Protein AF-A0A7V0S112-F1 (afdb_monomer)

Structure (mmCIF, N/CA/C/O backbone):
data_AF-A0A7V0S112-F1
#
_entry.id   AF-A0A7V0S112-F1
#
loop_
_atom_site.group_PDB
_atom_site.id
_atom_site.type_symbol
_atom_site.label_atom_id
_atom_site.label_alt_id
_atom_site.label_comp_id
_atom_site.label_asym_id
_atom_site.label_entity_id
_atom_site.label_seq_id
_atom_site.pdbx_PDB_ins_code
_atom_site.Cartn_x
_atom_site.Cartn_y
_atom_site.Cartn_z
_atom_site.occupancy
_atom_site.B_iso_or_equiv
_atom_site.auth_seq_id
_atom_site.auth_comp_id
_atom_site.auth_asym_id
_atom_site.auth_atom_id
_atom_site.pdbx_PDB_model_num
ATOM 1 N N . MET A 1 1 ? 2.379 20.093 -12.814 1.00 55.91 1 MET A N 1
ATOM 2 C CA . MET A 1 1 ? 1.525 19.950 -11.613 1.00 55.91 1 MET A CA 1
ATOM 3 C C . MET A 1 1 ? 2.326 20.408 -10.414 1.00 55.91 1 MET A C 1
ATOM 5 O O . MET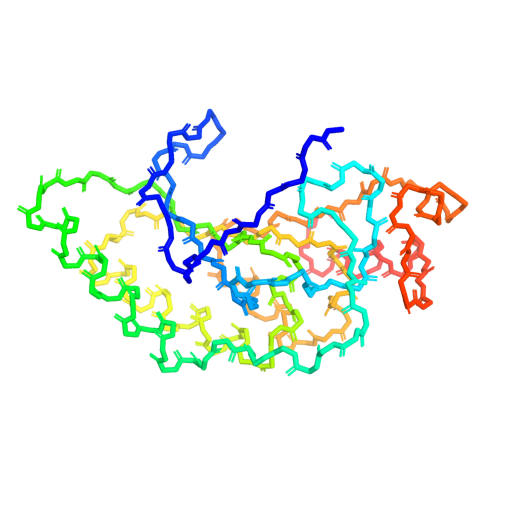 A 1 1 ? 3.523 20.152 -10.395 1.00 55.91 1 MET A O 1
ATOM 9 N N . ALA A 1 2 ? 1.702 21.100 -9.459 1.00 72.81 2 ALA A N 1
ATOM 10 C CA . ALA A 1 2 ? 2.339 21.309 -8.163 1.00 72.81 2 ALA A CA 1
ATOM 11 C C . ALA A 1 2 ? 2.483 19.943 -7.480 1.00 72.81 2 ALA A C 1
ATOM 13 O O . ALA A 1 2 ? 1.524 19.173 -7.455 1.00 72.81 2 ALA A O 1
ATOM 14 N N . THR A 1 3 ? 3.679 19.629 -6.997 1.00 84.69 3 THR A N 1
ATOM 15 C CA . THR A 1 3 ? 3.934 18.396 -6.252 1.00 84.69 3 THR A CA 1
ATOM 16 C C . THR A 1 3 ? 3.447 18.551 -4.817 1.00 84.69 3 THR A C 1
ATOM 18 O O . THR A 1 3 ? 3.649 19.615 -4.229 1.00 84.69 3 THR A O 1
ATOM 21 N N . PHE A 1 4 ? 2.867 17.510 -4.227 1.00 89.94 4 PHE A N 1
ATOM 22 C CA . PHE A 1 4 ? 2.541 17.495 -2.800 1.00 89.94 4 PHE A CA 1
ATOM 23 C C . PHE A 1 4 ? 2.935 16.165 -2.161 1.00 89.94 4 PHE A C 1
ATOM 25 O O . PHE A 1 4 ? 2.971 15.132 -2.820 1.00 89.94 4 PHE A O 1
ATOM 32 N N . LEU A 1 5 ? 3.240 16.205 -0.866 1.00 92.50 5 LEU A N 1
ATOM 33 C CA . LEU A 1 5 ? 3.538 15.025 -0.065 1.00 92.50 5 LEU A CA 1
ATOM 34 C C . LEU A 1 5 ? 2.514 14.896 1.059 1.00 92.50 5 LEU A C 1
ATOM 36 O O . LEU A 1 5 ? 1.998 15.887 1.581 1.00 92.50 5 LEU A O 1
ATOM 40 N N . PHE A 1 6 ? 2.242 13.657 1.444 1.00 93.19 6 PHE A N 1
ATOM 41 C CA . PHE A 1 6 ? 1.469 13.321 2.626 1.00 93.19 6 PHE A CA 1
ATOM 42 C C . PHE A 1 6 ? 2.353 13.503 3.861 1.00 93.19 6 PHE A C 1
ATOM 44 O O . PHE A 1 6 ? 3.312 12.759 4.074 1.00 93.19 6 PHE A O 1
ATOM 51 N N . ASN A 1 7 ? 2.021 14.503 4.677 1.00 93.75 7 ASN A N 1
ATOM 52 C CA . ASN A 1 7 ? 2.809 14.888 5.851 1.00 93.75 7 ASN A CA 1
ATOM 53 C C . ASN A 1 7 ? 2.515 14.028 7.096 1.00 93.75 7 ASN A C 1
ATOM 55 O O . ASN A 1 7 ? 3.113 14.239 8.151 1.00 93.75 7 ASN A O 1
ATOM 59 N N . GLU A 1 8 ? 1.610 13.056 6.978 1.00 95.88 8 GLU A N 1
ATOM 60 C CA . GLU A 1 8 ? 1.148 12.182 8.056 1.00 95.88 8 GLU A CA 1
ATOM 61 C C . GLU A 1 8 ? 1.274 10.710 7.641 1.00 95.88 8 GLU A C 1
ATOM 63 O O . GLU A 1 8 ? 1.232 10.380 6.454 1.00 95.88 8 GLU A O 1
ATOM 68 N N . ILE A 1 9 ? 1.426 9.821 8.627 1.00 97.50 9 ILE A N 1
ATOM 69 C CA . ILE A 1 9 ? 1.435 8.362 8.416 1.00 97.50 9 ILE A CA 1
ATOM 70 C C . ILE A 1 9 ? 0.019 7.870 8.120 1.00 97.50 9 ILE A C 1
ATOM 72 O O . ILE A 1 9 ? -0.184 7.065 7.219 1.00 97.50 9 ILE A O 1
ATOM 76 N N . ILE A 1 10 ? -0.959 8.374 8.871 1.00 98.06 10 ILE A N 1
ATOM 77 C CA . ILE A 1 10 ? -2.378 8.092 8.683 1.00 98.06 10 ILE A CA 1
ATOM 78 C C . ILE A 1 10 ? -3.047 9.421 8.363 1.00 98.06 10 ILE A C 1
ATOM 80 O O . ILE A 1 10 ? -2.966 10.341 9.171 1.00 98.06 10 ILE A O 1
ATOM 84 N N . PHE A 1 11 ? -3.667 9.535 7.192 1.00 96.12 11 PHE A N 1
ATOM 85 C CA . PHE A 1 11 ? -4.242 10.791 6.704 1.00 96.12 11 PHE A CA 1
ATOM 86 C C . PHE A 1 11 ? -5.681 10.606 6.218 1.00 96.12 11 PHE A C 1
ATOM 88 O O . PHE A 1 11 ? -6.122 9.507 5.877 1.00 96.12 11 PHE A O 1
ATOM 95 N N . GLY A 1 12 ? -6.424 11.709 6.155 1.00 93.44 12 GLY A N 1
ATOM 96 C CA . GLY A 1 12 ? -7.846 11.695 5.815 1.00 93.44 12 GLY A CA 1
ATOM 97 C C . GLY A 1 12 ? -8.745 11.462 7.040 1.00 93.44 12 GLY A C 1
ATOM 98 O O . GLY A 1 12 ? -8.345 11.787 8.160 1.00 93.44 12 GLY A O 1
ATOM 99 N N . PRO A 1 13 ? -9.966 10.926 6.868 1.00 93.19 13 PRO A N 1
ATOM 100 C CA . PRO A 1 13 ? -10.447 10.239 5.674 1.00 93.19 13 PRO A CA 1
ATOM 101 C C . PRO A 1 13 ? -10.750 11.177 4.496 1.00 93.19 13 PRO A C 1
ATOM 103 O O . PRO A 1 13 ? -11.133 12.332 4.663 1.00 93.19 13 PRO A O 1
ATOM 106 N N . VAL A 1 14 ? -10.583 10.660 3.281 1.00 93.69 14 VAL A N 1
ATOM 107 C CA . VAL A 1 14 ? -10.851 11.348 2.014 1.00 93.69 14 VAL A CA 1
ATOM 108 C C . VAL A 1 14 ? -12.074 10.716 1.354 1.00 93.69 14 VAL A C 1
ATOM 110 O O . VAL A 1 14 ? -12.173 9.493 1.258 1.00 93.69 14 VAL A O 1
ATOM 113 N N . LYS A 1 15 ? -12.999 11.536 0.844 1.00 95.38 15 LYS A N 1
ATOM 114 C CA . LYS A 1 15 ? -14.143 11.054 0.053 1.00 95.38 15 LYS A CA 1
ATOM 115 C C . LYS A 1 15 ? -13.687 10.692 -1.363 1.00 95.38 15 LYS A C 1
ATOM 117 O O . LYS A 1 15 ? -13.595 11.545 -2.244 1.00 95.38 15 LYS A O 1
ATOM 122 N N . SER A 1 16 ? -13.383 9.418 -1.578 1.00 93.56 16 SER A N 1
ATOM 123 C CA . SER A 1 16 ? -12.998 8.856 -2.870 1.00 93.56 16 SER A CA 1
ATOM 124 C C . SER A 1 16 ? -14.227 8.488 -3.693 1.00 93.56 16 SER A C 1
ATOM 126 O O . SER A 1 16 ? -15.072 7.710 -3.261 1.00 93.56 16 SER A O 1
ATOM 128 N N . ARG A 1 17 ? -14.276 8.949 -4.948 1.00 94.19 17 ARG A N 1
ATOM 129 C CA . ARG A 1 17 ? -15.300 8.509 -5.915 1.00 94.19 17 ARG A CA 1
ATOM 130 C C . ARG A 1 17 ? -15.256 7.003 -6.202 1.00 94.19 17 ARG A C 1
ATOM 132 O O . ARG A 1 17 ? -16.266 6.441 -6.593 1.00 94.19 17 ARG A O 1
ATOM 139 N N . ARG A 1 18 ? -14.084 6.370 -6.056 1.00 93.44 18 ARG A N 1
ATOM 140 C CA . ARG A 1 18 ? -13.862 4.949 -6.386 1.00 93.44 18 ARG A CA 1
ATOM 141 C C . ARG A 1 18 ? -13.985 4.030 -5.177 1.00 93.44 18 ARG A C 1
ATOM 143 O O . ARG A 1 18 ? -14.370 2.879 -5.334 1.00 93.44 18 ARG A O 1
ATOM 150 N N . LEU A 1 19 ? -13.590 4.517 -4.000 1.00 94.75 19 LEU A N 1
ATOM 151 C CA . LEU A 1 19 ? -13.428 3.676 -2.813 1.00 94.75 19 LEU A CA 1
ATOM 152 C C . LEU A 1 19 ? -14.319 4.086 -1.629 1.00 94.75 19 LEU A C 1
ATOM 154 O O . LEU A 1 19 ? -14.276 3.412 -0.608 1.00 94.75 19 LEU A O 1
ATOM 158 N N . GLY A 1 20 ? -15.121 5.148 -1.760 1.00 96.06 20 GLY A N 1
ATOM 159 C CA . GLY A 1 20 ? -15.930 5.679 -0.661 1.00 96.06 20 GLY A CA 1
ATOM 160 C C . GLY A 1 20 ? -15.107 6.535 0.303 1.00 96.06 20 GLY A C 1
ATOM 161 O O . GLY A 1 20 ? -14.160 7.216 -0.101 1.00 96.06 20 GLY A O 1
ATOM 162 N N . VAL A 1 21 ? -15.468 6.532 1.580 1.00 97.38 21 VAL A N 1
ATOM 163 C CA . VAL A 1 21 ? -14.732 7.191 2.660 1.00 97.38 21 VAL A CA 1
ATOM 164 C C . VAL A 1 21 ? -13.464 6.391 2.965 1.00 97.38 21 VAL A C 1
ATOM 166 O O . VAL A 1 21 ? -13.514 5.312 3.548 1.00 97.38 21 VAL A O 1
ATOM 169 N N . SER A 1 22 ? -12.317 6.923 2.539 1.00 97.62 22 SER A N 1
ATOM 170 C CA . SER A 1 22 ? -11.026 6.234 2.575 1.00 97.62 22 SER A CA 1
ATOM 171 C C . SER A 1 22 ? -10.075 6.852 3.585 1.00 97.62 22 SER A C 1
ATOM 173 O O . SER A 1 22 ? -9.706 8.016 3.435 1.00 97.62 22 SER A O 1
ATOM 175 N N . LEU A 1 23 ? -9.576 6.063 4.532 1.00 98.25 23 LEU A N 1
ATOM 176 C CA . LEU A 1 23 ? -8.443 6.451 5.369 1.00 98.25 23 LEU A CA 1
ATOM 177 C C . LEU A 1 23 ? -7.133 6.064 4.679 1.00 98.25 23 LEU A C 1
ATOM 179 O O . LEU A 1 23 ? -6.962 4.917 4.277 1.00 98.25 23 LEU A O 1
ATOM 183 N N . GLY A 1 24 ? -6.231 7.020 4.490 1.00 98.06 24 GLY A N 1
ATOM 184 C CA . GLY A 1 24 ? -4.952 6.801 3.822 1.00 98.06 24 GLY A CA 1
ATOM 185 C C . GLY A 1 24 ? -3.854 6.356 4.785 1.00 98.06 24 GLY A C 1
ATOM 186 O O . GLY A 1 24 ? -3.779 6.857 5.906 1.00 98.06 24 GLY A O 1
ATOM 187 N N . VAL A 1 25 ? -2.992 5.443 4.334 1.00 98.56 25 VAL A N 1
ATOM 188 C CA . VAL A 1 25 ? -1.842 4.921 5.085 1.00 98.56 25 VAL A CA 1
ATOM 189 C C . VAL A 1 25 ? -0.560 5.103 4.271 1.00 98.56 25 VAL A C 1
ATOM 191 O O . VAL A 1 25 ? -0.301 4.365 3.317 1.00 98.56 25 VAL A O 1
ATOM 194 N N . ASN A 1 26 ? 0.263 6.069 4.674 1.00 97.81 26 ASN A N 1
ATOM 195 C CA . ASN A 1 26 ? 1.577 6.349 4.113 1.00 97.81 26 ASN A CA 1
ATOM 196 C C . ASN A 1 26 ? 2.666 5.610 4.910 1.00 97.81 26 ASN A C 1
ATOM 198 O O . ASN A 1 26 ? 2.994 5.984 6.035 1.00 97.81 26 ASN A O 1
ATOM 202 N N . LEU A 1 27 ? 3.263 4.578 4.308 1.00 97.44 27 LEU A N 1
ATOM 203 C CA . LEU A 1 27 ? 4.371 3.814 4.908 1.00 97.44 27 LEU A CA 1
ATOM 204 C C . LEU A 1 27 ? 5.751 4.410 4.631 1.00 97.44 27 LEU A C 1
ATOM 206 O O . LEU A 1 27 ? 6.771 3.794 4.927 1.00 97.44 27 LEU A O 1
ATOM 210 N N . LEU A 1 28 ? 5.792 5.578 4.006 1.00 95.50 28 LEU A N 1
ATOM 211 C CA . LEU A 1 28 ? 7.013 6.206 3.540 1.00 95.50 28 LEU A CA 1
ATOM 212 C C . LEU A 1 28 ? 7.233 7.520 4.291 1.00 95.50 28 LEU A C 1
ATOM 214 O O . LEU A 1 28 ? 6.334 7.997 4.989 1.00 95.50 28 LEU A O 1
ATOM 218 N N . PRO A 1 29 ? 8.435 8.108 4.209 1.00 94.19 29 PRO A N 1
ATOM 219 C CA . PRO A 1 29 ? 8.758 9.311 4.956 1.00 94.19 29 PRO A CA 1
ATOM 220 C C . PRO A 1 29 ? 7.771 10.431 4.633 1.00 94.19 29 PRO A C 1
ATOM 222 O O . PRO A 1 29 ? 7.361 10.617 3.490 1.00 94.19 29 PRO A O 1
ATOM 225 N N . THR A 1 30 ? 7.390 11.214 5.635 1.00 93.06 30 THR A N 1
ATOM 226 C CA . THR A 1 30 ? 6.390 12.282 5.468 1.00 93.06 30 THR A CA 1
ATOM 227 C C . THR A 1 30 ? 6.929 13.508 4.732 1.00 93.06 30 THR A C 1
ATOM 229 O O . THR A 1 30 ? 6.159 14.359 4.304 1.00 93.06 30 THR A O 1
ATOM 232 N N . LYS A 1 31 ? 8.254 13.604 4.577 1.00 91.38 31 LYS A N 1
ATOM 233 C CA . LYS A 1 31 ? 8.951 14.761 3.993 1.00 91.38 31 LYS A CA 1
ATOM 234 C C . LYS A 1 31 ? 9.628 14.474 2.657 1.00 91.38 31 LYS A C 1
ATOM 236 O O . LYS A 1 31 ? 10.191 15.383 2.058 1.00 91.38 31 LYS A O 1
ATOM 241 N N . SER A 1 32 ? 9.605 13.228 2.197 1.00 91.62 32 SER A N 1
ATOM 242 C CA . SER A 1 32 ? 10.239 12.847 0.939 1.00 91.62 32 SER A CA 1
ATOM 243 C C . SER A 1 32 ? 9.526 11.672 0.291 1.00 91.62 32 SER A C 1
ATOM 245 O O . SER A 1 32 ? 8.866 10.870 0.953 1.00 91.62 32 SER A O 1
ATOM 247 N N . LYS A 1 33 ? 9.671 11.574 -1.030 1.00 92.75 33 LYS A N 1
ATOM 248 C CA . LYS A 1 33 ? 9.164 10.448 -1.801 1.00 92.75 33 LYS A CA 1
ATOM 249 C C . LYS A 1 33 ? 10.178 9.306 -1.809 1.00 92.75 33 LYS A C 1
ATOM 251 O O . LYS A 1 33 ? 11.318 9.507 -2.220 1.00 92.75 33 LYS A O 1
ATOM 256 N N . VAL A 1 34 ? 9.742 8.096 -1.464 1.00 93.88 34 VAL A N 1
ATOM 257 C CA . VAL A 1 34 ? 10.539 6.863 -1.574 1.00 93.88 34 VAL A CA 1
ATOM 258 C C . VAL A 1 34 ? 9.834 5.894 -2.514 1.00 93.88 34 VAL A C 1
ATOM 260 O O . VAL A 1 34 ? 8.868 5.225 -2.167 1.00 93.88 34 VAL A O 1
ATOM 263 N N . CYS A 1 35 ? 10.305 5.822 -3.749 1.00 94.50 35 CYS A N 1
ATOM 264 C CA . CYS A 1 35 ? 9.741 4.953 -4.767 1.00 94.50 35 CYS A CA 1
ATOM 265 C C . CYS A 1 35 ? 10.875 4.428 -5.639 1.00 94.50 35 CYS A C 1
ATOM 267 O O . CYS A 1 35 ? 11.898 5.085 -5.810 1.00 94.50 35 CYS A O 1
ATOM 269 N N . ASN A 1 36 ? 10.693 3.249 -6.215 1.00 94.19 36 ASN A N 1
ATOM 270 C CA . ASN A 1 36 ? 11.590 2.733 -7.241 1.00 94.19 36 ASN A CA 1
ATOM 271 C C . ASN A 1 36 ? 11.142 3.116 -8.659 1.00 94.19 36 ASN A C 1
ATOM 273 O O . ASN A 1 36 ? 11.808 2.724 -9.610 1.00 94.19 36 ASN A O 1
ATOM 277 N N . PHE A 1 37 ? 10.052 3.880 -8.790 1.00 95.38 37 PHE A N 1
ATOM 278 C CA . PHE A 1 37 ? 9.591 4.527 -10.018 1.00 95.38 37 PHE A CA 1
ATOM 279 C C . PHE A 1 37 ? 9.522 6.046 -9.848 1.00 95.38 37 PHE A C 1
ATOM 281 O O . PHE A 1 37 ? 8.966 6.557 -8.866 1.00 95.38 37 PHE A O 1
ATOM 288 N N . ASP A 1 38 ? 9.917 6.744 -10.900 1.00 95.31 38 ASP A N 1
ATOM 289 C CA . ASP A 1 38 ? 9.766 8.176 -11.087 1.00 95.31 38 ASP A CA 1
ATOM 290 C C . ASP A 1 38 ? 8.781 8.456 -12.226 1.00 95.31 38 ASP A C 1
ATOM 292 O O . ASP A 1 38 ? 9.105 8.886 -13.327 1.00 95.31 38 ASP A O 1
ATOM 296 N N . CYS A 1 39 ? 7.507 8.147 -11.964 1.00 95.94 39 CYS A N 1
ATOM 297 C CA . CYS A 1 39 ? 6.474 8.319 -12.977 1.00 95.94 39 CYS A CA 1
ATOM 298 C C . CYS A 1 39 ? 6.284 9.800 -13.319 1.00 95.94 39 CYS A C 1
ATOM 300 O O . CYS A 1 39 ? 6.038 10.606 -12.422 1.00 95.94 39 CYS A O 1
ATOM 302 N N . ILE A 1 40 ? 6.285 10.143 -14.609 1.00 95.50 40 ILE A N 1
ATOM 303 C CA . ILE A 1 40 ? 6.177 11.533 -15.093 1.00 95.50 40 ILE A CA 1
ATOM 304 C C . ILE A 1 40 ? 4.865 12.227 -14.691 1.00 95.50 40 ILE A C 1
ATOM 306 O O . ILE A 1 40 ? 4.757 13.450 -14.723 1.00 95.50 40 ILE A O 1
ATOM 310 N N . TYR A 1 41 ? 3.857 11.432 -14.328 1.00 93.88 41 TYR A N 1
ATOM 311 C CA . TYR A 1 41 ? 2.531 11.868 -13.897 1.00 93.88 41 TYR A CA 1
ATOM 312 C C . TYR A 1 41 ? 2.360 11.855 -12.365 1.00 93.88 41 TYR A C 1
ATOM 314 O O . TYR A 1 41 ? 1.257 12.078 -11.870 1.00 93.88 41 TYR A O 1
ATOM 322 N N . CYS A 1 42 ? 3.413 11.548 -11.598 1.00 94.25 42 CYS A N 1
ATOM 323 C CA . CYS A 1 42 ? 3.322 11.402 -10.148 1.00 94.25 42 CYS A CA 1
ATOM 324 C C . CYS A 1 42 ? 3.144 12.757 -9.449 1.00 94.25 42 CYS A C 1
ATOM 326 O O . CYS A 1 42 ? 3.991 13.644 -9.550 1.00 94.25 42 CYS A O 1
ATOM 328 N N . GLU A 1 43 ? 2.075 12.889 -8.666 1.00 92.56 43 GLU A N 1
ATOM 329 C CA . GLU A 1 43 ? 1.806 14.084 -7.856 1.00 92.56 43 GLU A CA 1
ATOM 330 C C . GLU A 1 43 ? 2.775 14.253 -6.673 1.00 92.56 43 GLU A C 1
ATOM 332 O O . GLU A 1 43 ? 2.989 15.371 -6.211 1.00 92.56 43 GLU A O 1
ATOM 337 N N . CYS A 1 44 ? 3.439 13.175 -6.244 1.00 91.81 44 CYS A N 1
ATOM 338 C CA . CYS A 1 44 ? 4.454 13.198 -5.185 1.00 91.81 44 CYS A CA 1
ATOM 339 C C . CYS A 1 44 ? 5.834 13.681 -5.669 1.00 91.81 44 CYS A C 1
ATOM 341 O O . CYS A 1 44 ? 6.775 13.742 -4.879 1.00 91.81 44 CYS A O 1
ATOM 343 N N . GLY A 1 45 ? 5.978 14.000 -6.960 1.00 91.38 45 GLY A N 1
ATOM 344 C CA . GLY A 1 45 ? 7.239 14.428 -7.561 1.00 91.38 45 GLY A CA 1
ATOM 345 C C . GLY A 1 45 ? 8.247 13.294 -7.774 1.00 91.38 45 GLY A C 1
ATOM 346 O O . GLY A 1 45 ? 7.883 12.126 -7.955 1.00 91.38 45 GLY A O 1
ATOM 347 N N . TRP A 1 46 ? 9.528 13.662 -7.780 1.00 91.19 46 TRP A N 1
ATOM 348 C CA . TRP A 1 46 ? 10.662 12.770 -8.037 1.00 91.19 46 TRP A CA 1
ATOM 349 C C . TRP A 1 46 ? 11.232 12.195 -6.740 1.00 91.19 46 TRP A C 1
ATOM 351 O O . TRP A 1 46 ? 11.155 12.816 -5.676 1.00 91.19 46 TRP A O 1
ATOM 361 N N . THR A 1 47 ? 11.801 10.997 -6.810 1.00 88.88 47 THR A N 1
ATOM 362 C CA . THR A 1 47 ? 12.479 10.383 -5.673 1.00 88.88 47 THR A CA 1
ATOM 363 C C . THR A 1 47 ? 13.850 11.032 -5.499 1.00 88.88 47 THR A C 1
ATOM 365 O O . THR A 1 47 ? 14.764 10.838 -6.293 1.00 88.88 47 THR A O 1
ATOM 368 N N . ASN A 1 48 ? 14.007 11.800 -4.420 1.00 75.00 48 ASN A N 1
ATOM 369 C CA . ASN A 1 48 ? 15.291 12.395 -4.063 1.00 75.00 48 ASN A CA 1
ATOM 370 C C . ASN A 1 48 ? 16.191 11.336 -3.412 1.00 75.00 48 ASN A C 1
ATOM 372 O O . ASN A 1 48 ? 15.908 10.856 -2.317 1.00 75.00 48 ASN A O 1
ATOM 376 N N . SER A 1 49 ? 17.308 11.011 -4.063 1.00 59.81 49 SER A N 1
ATOM 377 C CA . SER A 1 49 ? 18.326 10.068 -3.573 1.00 59.81 49 SER A CA 1
ATOM 378 C C . SER A 1 49 ? 19.138 10.583 -2.372 1.00 59.81 49 SER A C 1
ATOM 380 O O . SER A 1 49 ? 19.937 9.839 -1.810 1.00 59.81 49 SER A O 1
ATOM 382 N N . ALA A 1 50 ? 18.954 11.851 -1.987 1.00 50.97 50 ALA A N 1
ATOM 383 C CA . ALA A 1 50 ? 19.855 12.577 -1.093 1.00 50.97 50 ALA A CA 1
ATOM 384 C C . ALA A 1 50 ? 19.678 12.294 0.411 1.00 50.97 50 ALA A C 1
ATOM 386 O O . ALA A 1 50 ? 20.543 12.686 1.188 1.00 50.97 50 ALA A O 1
ATOM 387 N N . GLU A 1 51 ? 18.623 11.606 0.852 1.00 51.91 51 GLU A N 1
ATOM 388 C CA . GLU A 1 51 ? 18.437 11.315 2.277 1.00 51.91 51 GLU A CA 1
ATOM 389 C C . GLU A 1 51 ? 17.991 9.871 2.490 1.00 51.91 51 GLU A C 1
ATOM 391 O O . GLU A 1 51 ? 17.010 9.408 1.907 1.00 51.91 51 GLU A O 1
ATOM 396 N N . SER A 1 52 ? 18.684 9.168 3.391 1.00 57.59 52 SER A N 1
ATOM 397 C CA . SER A 1 52 ? 18.208 7.943 4.039 1.00 57.59 52 SER A CA 1
ATOM 398 C C . SER A 1 52 ? 17.006 8.286 4.922 1.00 57.59 52 SER A C 1
ATOM 400 O O . SER A 1 52 ? 17.088 8.309 6.153 1.00 57.59 52 SER A O 1
ATOM 402 N N . ALA A 1 53 ? 15.908 8.677 4.289 1.00 70.75 53 ALA A N 1
ATOM 403 C CA . ALA A 1 53 ? 14.742 9.177 4.971 1.00 70.75 53 ALA A CA 1
ATOM 404 C C . ALA A 1 53 ? 14.132 8.032 5.786 1.00 70.75 53 ALA A C 1
ATOM 406 O O . ALA A 1 53 ? 13.824 6.953 5.273 1.00 70.75 53 ALA A O 1
ATOM 407 N N . LYS A 1 54 ? 14.046 8.257 7.098 1.00 87.81 54 LYS A N 1
ATOM 408 C CA . LYS A 1 54 ? 13.622 7.252 8.068 1.00 87.81 54 LYS A CA 1
ATOM 409 C C . LYS A 1 54 ? 12.185 6.831 7.764 1.00 87.81 54 LYS A C 1
ATOM 411 O O . LYS A 1 54 ? 11.274 7.655 7.820 1.00 87.81 54 LYS A O 1
ATOM 416 N N . LEU A 1 55 ? 12.001 5.549 7.460 1.00 93.75 55 LEU A N 1
ATOM 417 C CA . LEU A 1 55 ? 10.676 4.963 7.302 1.00 93.75 55 LEU A CA 1
ATOM 418 C C . LEU A 1 55 ? 9.962 4.914 8.668 1.00 93.75 55 LEU A C 1
ATOM 420 O O . LEU A 1 55 ? 10.624 4.630 9.676 1.00 93.75 55 LEU A O 1
ATOM 424 N N . PRO A 1 56 ? 8.642 5.169 8.723 1.00 95.62 56 PRO A N 1
ATOM 425 C CA . PRO A 1 56 ? 7.840 4.929 9.918 1.00 95.62 56 PRO A CA 1
ATOM 426 C C . PRO A 1 56 ? 8.017 3.496 10.419 1.00 95.62 56 PRO A C 1
ATOM 428 O O . PRO A 1 56 ? 7.963 2.546 9.646 1.00 95.62 56 PRO A O 1
ATOM 431 N N . SER A 1 57 ? 8.225 3.304 11.718 1.00 97.62 57 SER A N 1
ATOM 432 C CA . SER A 1 57 ? 8.339 1.934 12.238 1.00 97.62 57 SER A CA 1
ATOM 433 C C . SER A 1 57 ? 6.984 1.212 12.198 1.00 97.62 57 SER A C 1
ATOM 435 O O . SER A 1 57 ? 5.941 1.851 12.319 1.00 97.62 57 SER A O 1
ATOM 437 N N . ARG A 1 58 ? 6.979 -0.130 12.125 1.00 97.94 58 ARG A N 1
ATOM 438 C CA . ARG A 1 58 ? 5.750 -0.944 12.265 1.00 97.94 58 ARG A CA 1
ATOM 439 C C . ARG A 1 58 ? 4.929 -0.534 13.495 1.00 97.94 58 ARG A C 1
ATOM 441 O O . ARG A 1 58 ? 3.716 -0.382 13.399 1.00 97.94 58 ARG A O 1
ATOM 448 N N . TYR A 1 59 ? 5.605 -0.340 14.630 1.00 98.31 59 TYR A N 1
ATOM 449 C CA . TYR A 1 59 ? 4.976 0.075 15.885 1.00 98.31 59 TYR A CA 1
ATOM 450 C C . TYR A 1 59 ? 4.306 1.447 15.758 1.00 98.31 59 TYR A C 1
ATOM 452 O O . TYR A 1 59 ? 3.151 1.603 16.135 1.00 98.31 59 TYR A O 1
ATOM 460 N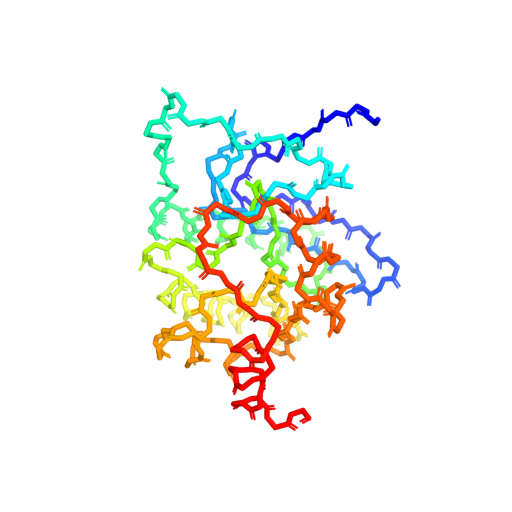 N . GLU A 1 60 ? 5.007 2.419 15.173 1.00 98.12 60 GLU A N 1
ATOM 461 C CA . GLU A 1 60 ? 4.472 3.763 14.956 1.00 98.12 60 GLU A CA 1
ATOM 462 C C . GLU A 1 60 ? 3.245 3.741 14.036 1.00 98.12 60 GLU A C 1
ATOM 464 O O . GLU A 1 60 ? 2.239 4.367 14.354 1.00 98.12 60 GLU A O 1
ATOM 469 N N . VAL A 1 61 ? 3.280 2.970 12.943 1.00 98.56 61 VAL A N 1
ATOM 470 C CA . VAL A 1 61 ? 2.124 2.810 12.045 1.00 98.56 61 VAL A CA 1
ATOM 471 C C . VAL A 1 61 ? 0.931 2.210 12.791 1.00 98.56 61 VAL A C 1
ATOM 473 O O . VAL A 1 61 ? -0.166 2.763 12.708 1.00 98.56 61 VAL A O 1
ATOM 476 N N . LYS A 1 62 ? 1.138 1.125 13.554 1.00 98.69 62 LYS A N 1
ATOM 477 C CA . LYS A 1 62 ? 0.078 0.480 14.346 1.00 98.69 62 LYS A CA 1
ATOM 478 C C . LYS A 1 62 ? -0.526 1.450 15.361 1.00 98.69 62 LYS A C 1
ATOM 480 O O . LYS A 1 62 ? -1.743 1.597 15.407 1.00 98.69 62 LYS A O 1
ATOM 485 N N . GLN A 1 63 ? 0.322 2.150 16.118 1.00 98.62 63 GLN A N 1
ATOM 486 C CA . GLN A 1 63 ? -0.108 3.111 17.131 1.00 98.62 63 GLN A CA 1
ATOM 487 C C . GLN A 1 63 ? -0.941 4.243 16.513 1.00 98.62 63 GLN A C 1
ATOM 489 O O . GLN A 1 63 ? -2.060 4.487 16.951 1.00 98.62 63 GLN A O 1
ATOM 494 N N . ARG A 1 64 ? -0.439 4.902 15.459 1.00 98.50 64 ARG A N 1
ATOM 495 C CA . ARG A 1 64 ? -1.159 6.013 14.810 1.00 98.50 64 ARG A CA 1
ATOM 496 C C . ARG A 1 64 ? -2.472 5.564 14.174 1.00 98.50 64 ARG A C 1
ATOM 498 O O . ARG A 1 64 ? -3.437 6.322 14.168 1.00 98.50 64 ARG A O 1
ATOM 505 N N . MET A 1 65 ? -2.511 4.350 13.625 1.00 98.62 65 MET A N 1
ATOM 506 C CA . MET A 1 65 ? -3.729 3.777 13.053 1.00 98.62 65 MET A CA 1
ATOM 507 C C . MET A 1 65 ? -4.781 3.534 14.134 1.00 98.62 65 MET A C 1
ATOM 509 O O . MET A 1 65 ? -5.930 3.929 13.954 1.00 98.62 65 MET A O 1
ATOM 513 N N . GLN A 1 66 ? -4.380 2.950 15.265 1.00 98.56 66 GLN A N 1
ATOM 514 C CA . GLN A 1 66 ? -5.268 2.722 16.399 1.00 98.56 66 GLN A CA 1
ATOM 515 C C . GLN A 1 66 ? -5.811 4.041 16.968 1.00 98.56 66 GLN A C 1
ATOM 517 O O . GLN A 1 66 ? -7.024 4.188 17.094 1.00 98.56 66 GLN A O 1
ATOM 522 N N . GLU A 1 67 ? -4.942 5.029 17.216 1.00 98.44 67 GLU A N 1
ATOM 523 C CA . GLU A 1 67 ? -5.347 6.366 17.678 1.00 98.44 67 GLU A CA 1
ATOM 524 C C . GLU A 1 67 ? -6.371 7.002 16.724 1.00 98.44 67 GLU A C 1
ATOM 526 O O . GLU A 1 67 ? -7.366 7.588 17.156 1.00 98.44 67 GLU A O 1
ATOM 531 N N . ARG A 1 68 ? -6.162 6.864 15.407 1.00 98.19 68 ARG A N 1
ATOM 532 C CA . ARG A 1 68 ? -7.093 7.397 14.408 1.00 98.19 68 ARG A CA 1
ATOM 533 C C . ARG A 1 68 ? -8.431 6.661 14.417 1.00 98.19 68 ARG A C 1
ATOM 535 O O . ARG A 1 68 ? -9.466 7.311 14.296 1.00 98.19 68 ARG A O 1
ATOM 542 N N . PHE A 1 69 ? -8.425 5.339 14.566 1.00 98.31 69 PHE A N 1
ATOM 543 C CA . PHE A 1 69 ? -9.653 4.550 14.646 1.00 98.31 69 PHE A CA 1
ATOM 544 C C . PHE A 1 69 ? -10.478 4.875 15.889 1.00 98.31 69 PHE A C 1
ATOM 546 O O . PHE A 1 69 ? -11.690 5.047 15.777 1.00 98.31 69 PHE A O 1
ATOM 553 N N . GLU A 1 70 ? -9.833 5.031 17.043 1.00 98.12 70 GLU A N 1
ATOM 554 C CA . GLU A 1 70 ? -10.486 5.438 18.291 1.00 98.12 70 GLU A CA 1
ATOM 555 C C . GLU A 1 70 ? -11.149 6.814 18.155 1.00 98.12 70 GLU A C 1
ATOM 557 O O . GLU A 1 70 ? -12.312 6.984 18.523 1.00 98.12 70 GLU A O 1
ATOM 562 N N . GLN A 1 71 ? -10.454 7.781 17.546 1.00 97.69 71 GLN A N 1
ATOM 563 C CA . GLN A 1 71 ? -11.024 9.101 17.255 1.00 97.69 71 GLN A CA 1
ATOM 564 C C . GLN A 1 71 ? -12.235 9.021 16.319 1.00 97.69 71 GLN A C 1
ATOM 566 O O . GLN A 1 71 ? -13.246 9.672 16.567 1.00 97.69 71 GLN A O 1
ATOM 571 N N . MET A 1 72 ? -12.143 8.231 15.246 1.00 97.06 72 MET A N 1
ATOM 572 C CA . MET A 1 72 ? -13.238 8.076 14.287 1.00 97.06 72 MET A CA 1
ATOM 573 C C . MET A 1 72 ? -14.466 7.414 14.925 1.00 97.06 72 MET A C 1
ATOM 575 O O . MET A 1 72 ? -15.582 7.876 14.704 1.00 97.06 72 MET A O 1
ATOM 579 N N . GLN A 1 73 ? -14.282 6.393 15.771 1.00 95.69 73 GLN A N 1
ATOM 580 C CA . GLN A 1 73 ? -15.394 5.798 16.518 1.00 95.69 73 GLN A CA 1
ATOM 581 C C . 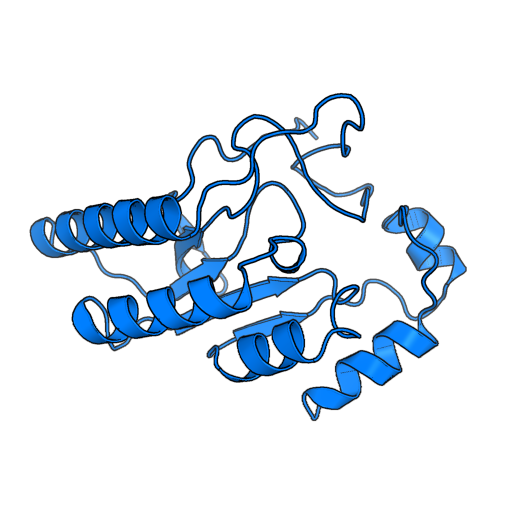GLN A 1 73 ? -16.042 6.793 17.483 1.00 95.69 73 GLN A C 1
ATOM 583 O O . GLN A 1 73 ? -17.269 6.870 17.539 1.00 95.69 73 GLN A O 1
ATOM 588 N N . ALA A 1 74 ? -15.242 7.580 18.210 1.00 97.12 74 ALA A N 1
ATOM 589 C CA . ALA A 1 74 ? -15.757 8.594 19.130 1.00 97.12 74 ALA A CA 1
ATOM 590 C C . ALA A 1 74 ? -16.611 9.658 18.417 1.00 97.12 74 ALA A C 1
ATOM 592 O O . ALA A 1 74 ? -17.577 10.161 18.988 1.00 97.12 74 ALA A O 1
ATOM 593 N N . ASN A 1 75 ? -16.287 9.959 17.158 1.00 96.06 75 ASN A N 1
ATOM 594 C CA . ASN A 1 75 ? -17.028 10.903 16.323 1.00 96.06 75 ASN A CA 1
ATOM 595 C C . ASN A 1 75 ? -18.192 10.268 15.543 1.00 96.06 75 ASN A C 1
ATOM 597 O O . ASN A 1 75 ? -18.905 10.988 14.847 1.00 96.06 75 ASN A O 1
ATOM 601 N N . ALA A 1 76 ? -18.384 8.946 15.635 1.00 94.62 76 ALA A N 1
ATOM 602 C CA . ALA A 1 76 ? -19.293 8.180 14.780 1.00 94.62 76 ALA A CA 1
ATOM 603 C C . ALA A 1 76 ? -19.030 8.390 13.270 1.00 94.62 76 ALA A C 1
ATOM 605 O O . ALA A 1 76 ? -19.958 8.434 12.459 1.00 94.62 76 ALA A O 1
ATOM 606 N N . ASP A 1 77 ? -17.755 8.524 12.894 1.00 94.62 77 ASP A N 1
ATOM 607 C CA . ASP A 1 77 ? -17.333 8.614 11.500 1.00 94.62 77 ASP A CA 1
ATOM 608 C C . ASP A 1 77 ? -17.451 7.243 10.813 1.00 94.62 77 ASP A C 1
ATOM 610 O O . ASP A 1 77 ? -17.054 6.212 11.359 1.00 94.62 77 ASP A O 1
ATOM 614 N N . ASN A 1 78 ? -17.929 7.232 9.567 1.00 93.94 78 ASN A N 1
ATOM 615 C CA . ASN A 1 78 ? -17.913 6.029 8.733 1.00 93.94 78 ASN A CA 1
ATOM 616 C C . ASN A 1 78 ? -16.533 5.814 8.094 1.00 93.94 78 ASN A C 1
ATOM 618 O O . ASN A 1 78 ? -15.833 6.771 7.752 1.00 93.94 78 ASN A O 1
ATOM 622 N N . LEU A 1 79 ? -16.181 4.551 7.858 1.00 97.94 79 LEU A N 1
ATOM 623 C CA . LEU A 1 79 ? -14.976 4.150 7.137 1.00 97.94 79 LEU A CA 1
ATOM 624 C C . LEU A 1 79 ? -15.316 3.026 6.157 1.00 97.94 79 LEU A C 1
ATOM 626 O O . LEU A 1 79 ? -15.702 1.941 6.578 1.00 97.94 79 LEU A O 1
ATOM 630 N N . ASP A 1 80 ? -15.141 3.277 4.860 1.00 98.38 80 ASP A N 1
ATOM 631 C CA . ASP A 1 80 ? -15.409 2.281 3.814 1.00 98.38 80 ASP A CA 1
ATOM 632 C C . ASP A 1 80 ? -14.143 1.505 3.425 1.00 98.38 80 ASP A C 1
ATOM 634 O O . ASP A 1 80 ? -14.212 0.348 2.995 1.00 98.38 80 ASP A O 1
ATOM 638 N N . VAL A 1 81 ? -12.972 2.148 3.522 1.00 98.56 81 VAL A N 1
ATOM 639 C CA . VAL A 1 81 ? -11.699 1.548 3.115 1.00 98.56 81 VAL A CA 1
ATOM 640 C C . VAL A 1 81 ? -10.498 2.132 3.868 1.00 98.56 81 VAL A C 1
ATOM 642 O O . VAL A 1 81 ? -10.413 3.334 4.120 1.00 98.56 81 VAL A O 1
ATOM 645 N N . ILE A 1 82 ? -9.519 1.284 4.160 1.00 98.75 82 ILE A N 1
ATOM 646 C CA . ILE A 1 82 ? -8.168 1.648 4.585 1.00 98.75 82 ILE A CA 1
ATOM 647 C C . ILE A 1 82 ? -7.260 1.455 3.374 1.00 98.75 82 ILE A C 1
ATOM 649 O O . ILE A 1 82 ? -7.066 0.331 2.914 1.00 98.75 82 ILE A O 1
ATOM 653 N N . THR A 1 83 ? -6.721 2.544 2.839 1.00 98.62 83 THR A N 1
ATOM 654 C CA . THR A 1 83 ? -5.968 2.539 1.584 1.00 98.62 83 THR A CA 1
ATOM 655 C C . THR A 1 83 ? -4.493 2.820 1.835 1.00 98.62 83 THR A C 1
ATOM 657 O O . THR A 1 83 ? -4.122 3.925 2.227 1.00 98.62 83 THR A O 1
ATOM 660 N N . PHE A 1 84 ? -3.632 1.852 1.530 1.00 98.50 84 PHE A N 1
ATOM 661 C CA . PHE A 1 84 ? -2.187 2.053 1.468 1.00 98.50 84 PHE A CA 1
ATOM 662 C C . PHE A 1 84 ? -1.840 2.837 0.204 1.00 98.50 84 PHE A C 1
ATOM 664 O O . PHE A 1 84 ? -1.817 2.300 -0.906 1.00 98.50 84 PHE A O 1
ATOM 671 N N . ALA A 1 85 ? -1.612 4.128 0.410 1.00 93.62 85 ALA A N 1
ATOM 672 C CA . ALA A 1 85 ? -1.241 5.131 -0.574 1.00 93.62 85 ALA A CA 1
ATOM 673 C C . ALA A 1 85 ? -0.398 6.187 0.139 1.00 93.62 85 ALA A C 1
ATOM 675 O O . ALA A 1 85 ? -0.631 6.475 1.311 1.00 93.62 85 ALA A O 1
ATOM 676 N N . GLY A 1 86 ? 0.567 6.790 -0.543 1.00 92.75 86 GLY A N 1
ATOM 677 C CA . GLY A 1 86 ? 1.408 7.782 0.107 1.00 92.75 86 GLY A CA 1
ATOM 678 C C . GLY A 1 86 ? 2.530 8.288 -0.778 1.00 92.75 86 GLY A C 1
ATOM 679 O O . GLY A 1 86 ? 2.408 8.358 -2.001 1.00 92.75 86 GLY A O 1
ATOM 680 N N . ASN A 1 87 ? 3.652 8.613 -0.143 1.00 95.38 87 ASN A N 1
ATOM 681 C CA . ASN A 1 87 ? 4.797 9.255 -0.781 1.00 95.38 87 ASN A CA 1
ATOM 682 C C . ASN A 1 87 ? 5.660 8.267 -1.593 1.00 95.38 87 ASN A C 1
ATOM 684 O O . ASN A 1 87 ? 6.884 8.312 -1.523 1.00 95.38 87 ASN A O 1
ATOM 688 N N . GLY A 1 88 ? 5.058 7.348 -2.356 1.00 95.06 88 GLY A N 1
ATOM 689 C CA . GLY A 1 88 ? 5.775 6.369 -3.182 1.00 95.06 88 GLY A CA 1
ATOM 690 C C . GLY A 1 88 ? 5.204 4.953 -3.113 1.00 95.06 88 GLY A C 1
ATOM 691 O O . GLY A 1 88 ? 3.996 4.777 -2.978 1.00 95.06 88 GLY A O 1
ATOM 692 N N . GLU A 1 89 ? 6.077 3.950 -3.238 1.00 96.81 89 GLU A N 1
ATOM 693 C CA . GLU A 1 89 ? 5.687 2.537 -3.312 1.00 96.81 89 GLU A CA 1
ATOM 694 C C . GLU A 1 89 ? 5.644 1.879 -1.916 1.00 96.81 89 GLU A C 1
ATOM 696 O O . GLU A 1 89 ? 6.704 1.623 -1.333 1.00 96.81 89 GLU A O 1
ATOM 701 N N . PRO A 1 90 ? 4.456 1.555 -1.367 1.00 97.75 90 PRO A N 1
ATOM 702 C CA . PRO A 1 90 ? 4.328 1.052 0.004 1.00 97.75 90 PRO A CA 1
ATOM 703 C C . PRO A 1 90 ? 5.013 -0.305 0.217 1.00 97.75 90 PRO A C 1
ATOM 705 O O . PRO A 1 90 ? 5.508 -0.579 1.312 1.00 97.75 90 PRO A O 1
ATOM 708 N N . THR A 1 91 ? 5.096 -1.146 -0.818 1.00 97.75 91 THR A N 1
ATOM 709 C CA . THR A 1 91 ? 5.705 -2.485 -0.722 1.00 97.75 91 THR A CA 1
ATOM 710 C C . THR A 1 91 ? 7.235 -2.462 -0.595 1.00 97.75 91 THR A C 1
ATOM 712 O O . THR A 1 91 ? 7.846 -3.495 -0.310 1.00 97.75 91 THR A O 1
ATOM 715 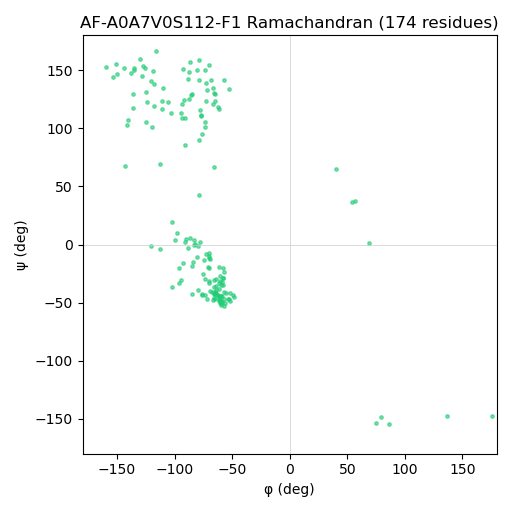N N . LEU A 1 92 ? 7.872 -1.292 -0.749 1.00 96.19 92 LEU A N 1
ATOM 716 C CA . LEU A 1 92 ? 9.290 -1.100 -0.423 1.00 96.19 92 LEU A CA 1
ATOM 717 C C . LEU A 1 92 ? 9.552 -1.121 1.087 1.00 96.19 92 LEU A C 1
ATOM 719 O O . LEU A 1 92 ? 10.692 -1.344 1.498 1.00 96.19 92 LEU A O 1
ATOM 723 N N . HIS A 1 93 ? 8.525 -0.909 1.915 1.00 97.31 93 HIS A N 1
ATOM 724 C CA . HIS A 1 93 ? 8.675 -0.902 3.361 1.00 97.31 93 HIS A CA 1
ATOM 725 C C . HIS A 1 93 ? 9.094 -2.297 3.881 1.00 97.31 93 HIS A C 1
ATOM 727 O O . HIS A 1 93 ? 8.362 -3.268 3.672 1.00 97.31 93 HIS A O 1
ATOM 733 N N . PRO A 1 94 ? 10.223 -2.440 4.610 1.00 96.81 94 PRO A N 1
ATOM 734 C CA . PRO A 1 94 ? 10.722 -3.743 5.065 1.00 96.81 94 PRO A CA 1
ATOM 735 C C . PRO A 1 94 ? 9.741 -4.548 5.923 1.00 96.81 94 PRO A C 1
ATOM 737 O O . PRO A 1 94 ? 9.790 -5.774 5.910 1.00 96.81 94 PRO A O 1
ATOM 740 N N . SER A 1 95 ? 8.858 -3.861 6.651 1.00 98.06 95 SER A N 1
ATOM 741 C CA . SER A 1 95 ? 7.814 -4.474 7.487 1.00 98.06 95 SER A CA 1
ATOM 742 C C . SER A 1 95 ? 6.419 -4.449 6.850 1.00 98.06 95 SER A C 1
ATOM 744 O O . SER A 1 95 ? 5.426 -4.499 7.568 1.00 98.06 95 SER A O 1
ATOM 746 N N . PHE A 1 96 ? 6.314 -4.277 5.525 1.00 98.62 96 PHE A N 1
ATOM 747 C CA . PHE A 1 96 ? 5.027 -4.166 4.826 1.00 98.62 96 PHE A CA 1
ATOM 748 C C . PHE A 1 96 ? 4.074 -5.321 5.172 1.00 98.62 96 PHE A C 1
ATOM 750 O O . PHE A 1 96 ? 2.930 -5.085 5.548 1.00 98.62 96 PHE A O 1
ATOM 757 N N . ALA A 1 97 ? 4.554 -6.566 5.109 1.00 98.62 97 ALA A N 1
ATOM 758 C CA . ALA A 1 97 ? 3.724 -7.745 5.347 1.00 98.62 97 ALA A CA 1
ATOM 759 C C . ALA A 1 97 ? 3.188 -7.814 6.785 1.00 98.62 97 ALA A C 1
ATOM 761 O O . ALA A 1 97 ? 2.037 -8.184 7.013 1.00 98.62 97 ALA A O 1
ATOM 762 N N . GLU A 1 98 ? 4.020 -7.445 7.754 1.00 98.75 98 GLU A N 1
ATOM 763 C CA . GLU A 1 98 ? 3.659 -7.395 9.163 1.00 98.75 98 GLU A CA 1
ATOM 764 C C . GLU A 1 98 ? 2.663 -6.265 9.453 1.00 98.75 98 GLU A C 1
ATOM 766 O O . GLU A 1 98 ? 1.711 -6.476 10.201 1.00 98.75 98 GLU A O 1
ATOM 771 N N . ILE A 1 99 ? 2.840 -5.100 8.819 1.00 98.88 99 ILE A N 1
ATOM 772 C CA . ILE A 1 99 ? 1.915 -3.965 8.929 1.00 98.88 99 ILE A CA 1
ATOM 773 C C . ILE A 1 99 ? 0.541 -4.330 8.359 1.00 98.88 99 ILE A C 1
ATOM 775 O O . ILE A 1 99 ? -0.459 -4.032 8.997 1.00 98.88 99 ILE A O 1
ATOM 779 N N . ILE A 1 100 ? 0.469 -5.031 7.220 1.00 98.81 100 ILE A N 1
ATOM 780 C CA . ILE A 1 100 ? -0.809 -5.531 6.681 1.00 98.81 100 ILE A CA 1
ATOM 781 C C . ILE A 1 100 ? -1.523 -6.431 7.697 1.00 98.81 100 ILE A C 1
ATOM 783 O O . ILE A 1 100 ? -2.735 -6.316 7.876 1.00 98.81 100 ILE A O 1
ATOM 787 N N . GLY A 1 101 ? -0.778 -7.293 8.397 1.00 98.81 101 GLY A N 1
ATOM 788 C CA . GLY A 1 101 ? -1.323 -8.117 9.477 1.00 98.81 101 GLY A CA 1
ATOM 789 C C . GLY A 1 101 ? -1.924 -7.283 10.611 1.00 98.81 101 GLY A C 1
ATOM 790 O O . GLY A 1 101 ? -3.076 -7.506 10.979 1.00 98.81 101 GLY A O 1
ATOM 791 N N . ASP A 1 102 ? -1.178 -6.294 11.112 1.00 98.75 102 ASP A N 1
ATOM 792 C CA . ASP A 1 102 ? -1.661 -5.381 12.159 1.00 98.75 102 ASP A CA 1
ATOM 793 C C . ASP A 1 102 ? -2.881 -4.568 11.697 1.00 98.75 102 ASP A C 1
ATOM 795 O O . ASP A 1 102 ? -3.810 -4.343 12.468 1.00 98.75 102 ASP A O 1
ATOM 799 N N . THR A 1 103 ? -2.903 -4.135 10.435 1.00 98.81 103 THR A N 1
ATOM 800 C CA . THR A 1 103 ? -4.024 -3.382 9.867 1.00 98.81 103 THR A CA 1
ATOM 801 C C . THR A 1 103 ? -5.289 -4.218 9.789 1.00 98.81 103 THR A C 1
ATOM 803 O O . THR A 1 103 ? -6.351 -3.711 10.128 1.00 98.81 103 THR A O 1
ATOM 806 N N . ILE A 1 104 ? -5.204 -5.486 9.379 1.00 98.81 104 ILE A N 1
ATOM 807 C CA . ILE A 1 104 ? -6.371 -6.379 9.342 1.00 98.81 104 ILE A CA 1
ATOM 808 C C . ILE A 1 104 ? -6.886 -6.651 10.760 1.00 98.81 104 ILE A C 1
ATOM 810 O O . ILE A 1 104 ? -8.096 -6.621 10.977 1.00 98.81 104 ILE A O 1
ATOM 814 N N . GLU A 1 105 ? -5.988 -6.873 11.724 1.00 98.75 105 GLU A N 1
ATOM 815 C CA . GLU A 1 105 ? -6.342 -7.044 13.140 1.00 98.75 105 GLU A CA 1
ATOM 816 C C . GLU A 1 105 ? -7.116 -5.824 13.666 1.00 98.75 105 GLU A C 1
ATOM 818 O O . GLU A 1 105 ? -8.240 -5.965 14.150 1.00 98.75 105 GLU A O 1
ATOM 823 N N . LEU A 1 106 ? -6.560 -4.621 13.492 1.00 98.69 106 LEU A N 1
ATOM 824 C CA . LEU A 1 106 ? -7.202 -3.379 13.922 1.00 98.69 106 LEU A CA 1
ATOM 825 C C . LEU A 1 106 ? -8.501 -3.103 13.151 1.00 98.69 106 LEU A C 1
ATOM 827 O O . LEU A 1 106 ? -9.500 -2.724 13.755 1.00 98.69 106 LEU A O 1
ATOM 831 N N . ARG A 1 107 ? -8.536 -3.323 11.830 1.00 98.50 107 ARG A N 1
ATOM 832 C CA . ARG A 1 107 ? -9.758 -3.179 11.024 1.00 98.50 107 ARG A CA 1
ATOM 833 C C . ARG A 1 107 ? -10.863 -4.054 11.591 1.00 98.50 107 ARG A C 1
ATOM 835 O O . ARG A 1 107 ? -11.950 -3.553 11.837 1.00 98.50 107 ARG A O 1
ATOM 842 N N . ASN A 1 108 ? -10.590 -5.333 11.844 1.00 98.50 108 ASN A N 1
ATOM 843 C CA . ASN A 1 108 ? -11.594 -6.263 12.361 1.00 98.50 108 ASN A CA 1
ATOM 844 C C . ASN A 1 108 ? -12.134 -5.839 13.737 1.00 98.50 108 ASN A C 1
ATOM 846 O O . ASN A 1 108 ? -13.302 -6.079 14.029 1.00 98.50 108 ASN A O 1
ATOM 850 N N . GL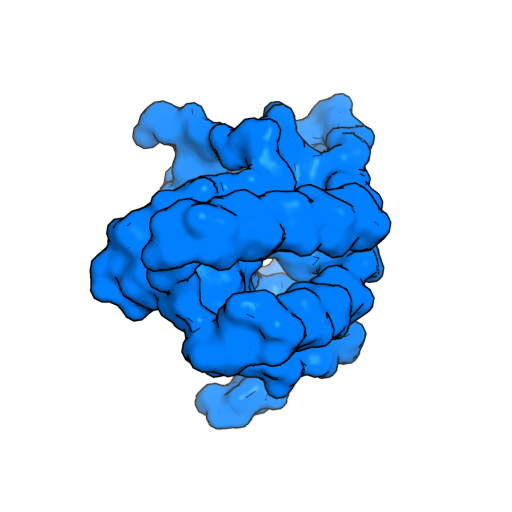N A 1 109 ? -11.300 -5.214 14.572 1.00 98.31 109 GLN A N 1
ATOM 851 C CA . GLN A 1 109 ? -11.702 -4.728 15.892 1.00 98.31 109 GLN A CA 1
ATOM 852 C C . GLN A 1 109 ? -12.535 -3.439 15.825 1.00 98.31 109 GLN A C 1
ATOM 854 O O . GLN A 1 109 ? -13.516 -3.313 16.556 1.00 98.31 109 GLN A O 1
ATOM 859 N N . TYR A 1 110 ? -12.138 -2.473 14.991 1.00 98.12 110 TYR A N 1
ATOM 860 C CA . TYR A 1 110 ? -12.713 -1.124 15.017 1.00 98.12 110 TYR A CA 1
ATOM 861 C C . TYR A 1 110 ? -13.725 -0.854 13.893 1.00 98.12 110 TYR A C 1
ATOM 863 O O . TYR A 1 110 ? -14.715 -0.160 14.115 1.00 98.12 110 TYR A O 1
ATOM 871 N N . PHE A 1 111 ? -13.486 -1.387 12.696 1.00 98.06 111 PHE A N 1
ATOM 872 C CA . PHE A 1 111 ? -14.283 -1.155 11.488 1.00 98.06 111 PHE A CA 1
ATOM 873 C C . PHE A 1 111 ? -14.377 -2.446 10.653 1.00 98.06 111 PHE A C 1
ATOM 875 O O . PHE A 1 111 ? -13.803 -2.507 9.564 1.00 98.06 111 PHE A O 1
ATOM 882 N N . PRO A 1 112 ? -15.062 -3.498 11.143 1.00 97.81 112 PRO A N 1
ATOM 883 C CA . PRO A 1 112 ? -15.040 -4.830 10.525 1.00 97.81 112 PRO A CA 1
ATOM 884 C C . PRO A 1 112 ? -15.510 -4.852 9.063 1.00 97.81 112 PRO A C 1
ATOM 886 O O . PRO A 1 112 ? -15.019 -5.660 8.280 1.00 97.81 112 PRO A O 1
ATOM 889 N N . GLU A 1 113 ? -16.389 -3.926 8.681 1.00 97.69 113 GLU A N 1
ATOM 890 C CA . GLU A 1 113 ? -16.921 -3.804 7.318 1.00 97.69 113 GLU A CA 1
ATOM 891 C C . GLU A 1 113 ? -16.008 -3.004 6.366 1.00 97.69 113 GLU A C 1
ATOM 893 O O . GLU A 1 113 ? -16.186 -3.045 5.147 1.00 97.69 113 GLU A O 1
ATOM 898 N N . ALA A 1 114 ? -15.028 -2.257 6.891 1.00 98.38 114 ALA A N 1
ATOM 899 C CA . ALA A 1 114 ? -14.135 -1.446 6.066 1.00 98.38 114 ALA A CA 1
ATOM 900 C C . ALA A 1 114 ? -13.170 -2.343 5.295 1.00 98.38 114 ALA A C 1
ATOM 902 O O . ALA A 1 114 ? -12.523 -3.201 5.879 1.00 98.38 114 ALA A O 1
ATOM 903 N N . ARG A 1 115 ? -12.989 -2.124 3.996 1.00 98.62 115 ARG A N 1
ATOM 904 C CA . ARG A 1 115 ? -12.048 -2.916 3.184 1.00 98.62 115 ARG A CA 1
ATOM 905 C C . ARG A 1 115 ? -10.604 -2.465 3.391 1.00 98.62 115 ARG A C 1
ATOM 907 O O . ARG A 1 115 ? -10.354 -1.318 3.743 1.00 98.62 115 ARG A O 1
ATOM 914 N N . VAL A 1 116 ? -9.637 -3.321 3.093 1.00 98.75 116 VAL A N 1
ATOM 915 C CA . VAL A 1 116 ? -8.221 -2.945 2.985 1.00 98.75 116 VAL A CA 1
ATOM 916 C C . VAL A 1 116 ? -7.821 -2.923 1.513 1.00 98.75 116 VAL A C 1
ATOM 918 O O . VAL A 1 116 ? -7.943 -3.929 0.814 1.00 98.75 116 VAL A O 1
ATOM 921 N N . ALA A 1 117 ? -7.330 -1.777 1.044 1.00 98.56 117 ALA A N 1
ATOM 922 C CA . ALA A 1 117 ? -6.850 -1.583 -0.317 1.00 98.56 117 ALA A CA 1
ATOM 923 C C . ALA A 1 117 ? -5.359 -1.227 -0.334 1.00 98.56 117 ALA A C 1
ATOM 925 O O . ALA A 1 117 ? -4.901 -0.405 0.455 1.00 98.56 117 ALA A O 1
ATOM 926 N N . VAL A 1 118 ? -4.595 -1.800 -1.262 1.00 98.62 118 VAL A N 1
ATOM 927 C CA . VAL A 1 118 ? -3.180 -1.467 -1.477 1.00 98.62 118 VAL A CA 1
ATOM 928 C C . VAL A 1 118 ? -2.977 -1.046 -2.918 1.00 98.62 118 VAL A C 1
ATOM 930 O O . VAL A 1 118 ? -3.264 -1.819 -3.826 1.00 98.62 118 VAL A O 1
ATOM 933 N N . LEU A 1 119 ? -2.462 0.163 -3.129 1.00 97.94 119 LEU A N 1
ATOM 934 C CA . LEU A 1 119 ? -2.017 0.628 -4.440 1.00 97.94 119 LEU A CA 1
ATOM 935 C C . LEU A 1 119 ? -0.531 0.304 -4.592 1.00 97.94 119 LEU A C 1
ATOM 937 O O . LEU A 1 119 ? 0.273 0.719 -3.759 1.00 97.94 119 LEU A O 1
ATOM 941 N N . SER A 1 120 ? -0.166 -0.426 -5.644 1.00 97.75 120 SER A N 1
ATOM 942 C CA . SER A 1 120 ? 1.226 -0.807 -5.894 1.00 97.75 120 SER A CA 1
ATOM 943 C C . SER A 1 120 ? 1.603 -0.670 -7.364 1.00 97.75 120 SER A C 1
ATOM 945 O O . SER A 1 120 ? 0.799 -0.879 -8.274 1.00 97.75 120 SER A O 1
ATOM 947 N N . ASN A 1 121 ? 2.868 -0.333 -7.592 1.00 96.81 121 ASN A N 1
ATOM 948 C CA . ASN A 1 121 ? 3.511 -0.308 -8.894 1.00 96.81 121 ASN A CA 1
ATOM 949 C C . ASN A 1 121 ? 3.916 -1.697 -9.422 1.00 96.81 121 ASN A C 1
ATOM 951 O O . ASN A 1 121 ? 4.528 -1.773 -10.485 1.00 96.81 121 ASN A O 1
ATOM 955 N N . SER A 1 122 ? 3.606 -2.769 -8.683 1.00 96.88 122 SER A N 1
ATOM 956 C CA . SER A 1 122 ? 3.785 -4.174 -9.087 1.00 96.88 122 SER A CA 1
ATOM 957 C C . SER A 1 122 ? 5.239 -4.659 -9.197 1.00 96.88 122 SER A C 1
ATOM 959 O O . SER A 1 122 ? 5.493 -5.824 -9.487 1.00 96.88 122 SER A O 1
ATOM 961 N N . THR A 1 123 ? 6.229 -3.816 -8.912 1.00 95.38 123 THR A N 1
ATOM 962 C CA . THR A 1 123 ? 7.651 -4.177 -9.082 1.00 95.38 123 THR A CA 1
ATOM 963 C C . THR A 1 123 ? 8.188 -5.115 -8.002 1.00 95.38 123 THR A C 1
ATOM 965 O O . THR A 1 123 ? 9.138 -5.865 -8.232 1.00 95.38 123 THR A O 1
ATOM 968 N N . MET A 1 124 ? 7.584 -5.100 -6.812 1.00 96.56 124 MET A N 1
ATOM 969 C CA . MET A 1 124 ? 8.033 -5.879 -5.652 1.00 96.56 124 MET A CA 1
ATOM 970 C C . MET A 1 124 ? 7.395 -7.269 -5.57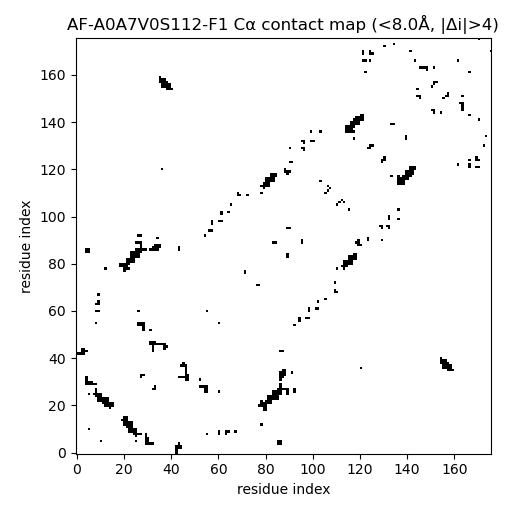0 1.00 96.56 124 MET A C 1
ATOM 972 O O . MET A 1 124 ? 7.648 -8.010 -4.620 1.00 96.56 124 MET A O 1
ATOM 976 N N . LEU A 1 125 ? 6.601 -7.646 -6.573 1.00 96.69 125 LEU A N 1
ATOM 977 C CA . LEU A 1 125 ? 5.854 -8.905 -6.615 1.00 96.69 125 LEU A CA 1
ATOM 978 C C . LEU A 1 125 ? 6.737 -10.151 -6.807 1.00 96.69 125 LEU A C 1
ATOM 980 O O . LEU A 1 125 ? 6.286 -11.265 -6.570 1.00 96.69 125 LEU A O 1
ATOM 984 N N . HIS A 1 126 ? 8.023 -9.974 -7.118 1.00 94.94 126 HIS A N 1
ATOM 985 C CA . HIS A 1 126 ? 9.021 -11.047 -7.064 1.00 94.94 126 HIS A CA 1
ATOM 986 C C . HIS A 1 126 ? 9.332 -11.505 -5.622 1.00 94.94 126 HIS A C 1
ATOM 988 O O . HIS A 1 126 ? 9.992 -12.523 -5.409 1.00 94.94 126 HIS A O 1
ATOM 994 N N . LYS A 1 127 ? 8.901 -10.751 -4.597 1.00 96.88 127 LYS A N 1
ATOM 995 C CA . LYS A 1 127 ? 9.092 -11.107 -3.187 1.00 96.88 127 LYS A CA 1
ATOM 996 C C . LYS A 1 127 ? 7.865 -11.834 -2.651 1.00 96.88 127 LYS A C 1
ATOM 998 O O . LYS A 1 127 ? 6.836 -11.212 -2.397 1.00 96.88 127 LYS A O 1
ATOM 1003 N N . LYS A 1 128 ? 8.025 -13.119 -2.318 1.00 97.62 128 LYS A N 1
ATOM 1004 C CA . LYS A 1 128 ? 6.950 -13.952 -1.750 1.00 97.62 128 LYS A CA 1
ATOM 1005 C C . LYS A 1 128 ? 6.227 -13.296 -0.564 1.00 97.62 128 LYS A C 1
ATOM 1007 O O . LYS A 1 128 ? 5.006 -13.296 -0.521 1.00 97.62 128 LYS A O 1
ATOM 1012 N N . LYS A 1 129 ? 6.962 -12.673 0.370 1.00 98.19 129 LYS A N 1
ATOM 1013 C CA . LYS A 1 129 ? 6.361 -11.985 1.532 1.00 98.19 129 LYS A CA 1
ATOM 1014 C C . LYS A 1 129 ? 5.402 -10.851 1.141 1.00 98.19 129 LYS A C 1
ATOM 1016 O O . LYS A 1 129 ? 4.422 -10.631 1.841 1.00 98.19 129 LYS A O 1
ATOM 1021 N N . VAL A 1 130 ? 5.694 -10.130 0.056 1.00 98.44 130 VAL A N 1
ATOM 1022 C CA . VAL A 1 130 ? 4.837 -9.047 -0.451 1.00 98.44 130 VAL A CA 1
ATOM 1023 C C . VAL A 1 130 ? 3.579 -9.640 -1.081 1.00 98.44 130 VAL A C 1
ATOM 1025 O O . VAL A 1 130 ? 2.481 -9.212 -0.745 1.00 98.44 130 VAL A O 1
ATOM 1028 N N . VAL A 1 131 ? 3.729 -10.671 -1.918 1.00 98.31 131 VAL A N 1
ATOM 1029 C CA . VAL A 1 131 ? 2.603 -11.386 -2.546 1.00 98.31 131 VAL A CA 1
ATOM 1030 C C . VAL A 1 131 ? 1.671 -11.989 -1.495 1.00 98.31 131 VAL A C 1
ATOM 1032 O O . VAL A 1 131 ? 0.472 -11.729 -1.517 1.00 98.31 131 VAL A O 1
ATOM 1035 N N . ASP A 1 132 ? 2.225 -12.711 -0.517 1.00 98.38 132 ASP A N 1
ATOM 1036 C CA . ASP A 1 132 ? 1.465 -13.320 0.580 1.00 98.38 132 ASP A CA 1
ATOM 1037 C C . ASP A 1 132 ? 0.687 -12.276 1.399 1.00 98.38 132 ASP A C 1
ATOM 1039 O O . ASP A 1 132 ? -0.373 -12.583 1.938 1.00 98.38 132 ASP A O 1
ATOM 1043 N N . ALA A 1 133 ? 1.211 -11.054 1.538 1.00 98.56 133 ALA A N 1
ATOM 1044 C CA . ALA A 1 133 ? 0.521 -9.966 2.225 1.00 98.56 133 ALA A CA 1
ATOM 1045 C C . ALA A 1 133 ? -0.593 -9.360 1.362 1.00 98.56 133 ALA A C 1
ATOM 1047 O O . ALA A 1 133 ? -1.692 -9.128 1.856 1.00 98.56 133 ALA A O 1
ATOM 1048 N N . LEU A 1 134 ? -0.339 -9.154 0.068 1.00 98.50 134 LEU A N 1
ATOM 1049 C CA . LEU A 1 134 ? -1.326 -8.632 -0.879 1.00 98.50 134 LEU A CA 1
ATOM 1050 C C . LEU A 1 134 ? -2.497 -9.598 -1.107 1.00 98.50 134 LEU A C 1
ATOM 1052 O O . LEU A 1 134 ? -3.612 -9.149 -1.326 1.00 98.50 134 LEU A O 1
ATOM 1056 N N . LEU A 1 135 ? -2.281 -10.911 -1.005 1.00 97.81 135 LEU A N 1
ATOM 1057 C CA . LEU A 1 135 ? -3.359 -11.908 -1.072 1.00 97.81 135 LEU A CA 1
ATOM 1058 C C . LEU A 1 135 ? -4.291 -11.895 0.153 1.00 97.81 135 LEU A C 1
ATOM 1060 O O . LEU A 1 135 ? -5.335 -12.541 0.123 1.00 97.81 135 LEU A O 1
ATOM 1064 N N . LYS A 1 136 ? -3.923 -11.196 1.235 1.00 98.06 136 LYS A N 1
ATOM 1065 C CA . LYS A 1 136 ? -4.752 -11.065 2.447 1.00 98.06 136 LYS A CA 1
ATOM 1066 C C . LYS A 1 136 ? -5.649 -9.832 2.439 1.00 98.06 136 LYS A C 1
ATOM 1068 O O . LYS A 1 136 ? -6.527 -9.743 3.292 1.00 98.06 136 LYS A O 1
ATOM 1073 N N . VAL A 1 137 ? -5.390 -8.861 1.562 1.00 98.12 137 VAL A N 1
ATOM 1074 C CA . VAL A 1 137 ? -6.183 -7.628 1.503 1.00 98.12 137 VAL A CA 1
ATOM 1075 C C . VAL A 1 137 ? -7.396 -7.808 0.601 1.00 98.12 137 VAL A C 1
ATOM 1077 O O . VAL A 1 137 ? -7.392 -8.643 -0.298 1.00 98.12 137 VAL A O 1
ATOM 1080 N N . ASP A 1 138 ? -8.421 -6.990 0.818 1.00 98.06 138 ASP A N 1
ATOM 1081 C CA . ASP A 1 138 ? -9.648 -7.036 0.022 1.00 98.06 138 ASP A CA 1
ATOM 1082 C C . ASP A 1 138 ? -9.418 -6.532 -1.413 1.00 98.06 138 ASP A C 1
ATOM 1084 O O . ASP A 1 138 ? -10.085 -6.975 -2.347 1.00 98.06 138 ASP A O 1
ATOM 1088 N N . GLN A 1 139 ? -8.489 -5.581 -1.599 1.00 97.19 139 GLN A N 1
ATOM 1089 C CA . GLN A 1 139 ? -8.170 -4.998 -2.906 1.00 97.19 139 GLN A CA 1
ATOM 1090 C C . GLN A 1 139 ? -6.666 -4.742 -3.080 1.00 97.19 139 GLN A C 1
ATOM 1092 O O . GLN A 1 139 ? -6.121 -3.746 -2.610 1.00 97.19 139 GLN A O 1
ATOM 1097 N N . ASN A 1 140 ? -5.984 -5.598 -3.829 1.00 96.94 140 ASN A N 1
ATOM 1098 C CA . ASN A 1 140 ? -4.607 -5.402 -4.282 1.00 96.94 140 ASN A CA 1
ATOM 1099 C C . ASN A 1 140 ? -4.595 -4.693 -5.651 1.00 96.94 140 ASN A C 1
ATOM 1101 O O . ASN A 1 140 ? -4.561 -5.314 -6.705 1.00 96.94 140 ASN A O 1
ATOM 1105 N N . ILE A 1 141 ? -4.644 -3.363 -5.657 1.00 96.88 141 ILE A N 1
ATOM 1106 C CA . ILE A 1 141 ? -4.692 -2.556 -6.883 1.00 96.88 141 ILE A CA 1
ATOM 1107 C C . ILE A 1 141 ? -3.279 -2.463 -7.477 1.00 96.88 141 ILE A C 1
ATOM 1109 O O . ILE A 1 141 ? -2.493 -1.572 -7.145 1.00 96.88 141 ILE A O 1
ATOM 1113 N N . LEU A 1 142 ? -2.966 -3.419 -8.349 1.00 97.12 142 LEU A N 1
ATOM 1114 C CA . LEU A 1 142 ? -1.673 -3.575 -9.011 1.00 97.12 142 LEU A CA 1
ATOM 1115 C C . LEU A 1 142 ? -1.694 -2.871 -10.368 1.00 97.12 142 LEU A C 1
ATOM 1117 O O . LEU A 1 142 ? -2.523 -3.185 -11.223 1.00 97.12 142 LEU A O 1
ATOM 1121 N N . LYS A 1 143 ? -0.805 -1.897 -10.572 1.00 94.94 143 LYS A N 1
ATOM 1122 C CA . LYS A 1 143 ? -0.759 -1.147 -11.832 1.00 94.94 143 LYS A CA 1
ATOM 1123 C C . LYS A 1 143 ? 0.120 -1.841 -12.876 1.00 94.94 143 LYS A C 1
ATOM 1125 O O . LYS A 1 143 ? 1.152 -2.428 -12.541 1.00 94.94 143 LYS A O 1
ATOM 1130 N N . LEU A 1 144 ? -0.257 -1.674 -14.139 1.00 96.06 144 LEU A N 1
ATOM 1131 C CA . LEU A 1 144 ? 0.549 -1.955 -15.322 1.00 96.06 144 LEU A CA 1
ATOM 1132 C C . LEU A 1 144 ? 0.266 -0.838 -16.332 1.00 96.06 144 LEU A C 1
ATOM 1134 O O . LEU A 1 144 ? -0.822 -0.775 -16.896 1.00 96.06 144 LEU A O 1
ATOM 1138 N N . ASP A 1 145 ? 1.222 0.070 -16.520 1.00 96.00 145 ASP A N 1
ATOM 1139 C CA . ASP A 1 145 ? 0.982 1.292 -17.301 1.00 96.00 145 ASP A CA 1
ATOM 1140 C C . ASP A 1 145 ? 1.178 1.102 -18.814 1.00 96.00 145 ASP A C 1
ATOM 1142 O O . ASP A 1 145 ? 0.707 1.919 -19.603 1.00 96.00 145 ASP A O 1
ATOM 1146 N N . SER A 1 146 ? 1.874 0.043 -19.242 1.00 96.62 146 SER A N 1
ATOM 1147 C CA . SER A 1 146 ? 2.042 -0.297 -20.656 1.00 96.62 146 SER A CA 1
ATOM 1148 C C . SER A 1 146 ? 2.421 -1.763 -20.863 1.00 96.62 146 SER A C 1
ATOM 1150 O O . SER A 1 146 ? 3.063 -2.371 -20.010 1.00 96.62 146 SER A O 1
ATOM 1152 N N . GLY A 1 147 ? 2.060 -2.291 -22.036 1.00 96.69 147 GLY A N 1
ATOM 1153 C CA . GLY A 1 147 ? 2.515 -3.581 -22.558 1.00 96.69 147 GLY A CA 1
ATOM 1154 C C . GLY A 1 147 ? 3.876 -3.535 -23.270 1.00 96.69 147 GLY A C 1
ATOM 1155 O O . GLY A 1 147 ? 4.297 -4.546 -23.816 1.00 96.69 147 GLY A O 1
ATOM 1156 N N . TYR A 1 148 ? 4.559 -2.384 -23.298 1.00 97.69 148 TYR A N 1
ATOM 1157 C CA . TYR A 1 148 ? 5.867 -2.226 -23.947 1.00 97.69 148 TYR A CA 1
ATOM 1158 C C . TYR A 1 148 ? 6.920 -1.669 -22.988 1.00 97.69 148 TYR A C 1
ATOM 1160 O O . TYR A 1 148 ? 6.714 -0.612 -22.381 1.00 97.69 148 TYR A O 1
ATOM 1168 N N . ASP A 1 149 ? 8.093 -2.306 -22.950 1.00 97.69 149 ASP A N 1
ATOM 1169 C CA . ASP A 1 149 ? 9.240 -1.868 -22.142 1.00 97.69 149 ASP A CA 1
ATOM 1170 C C . ASP A 1 149 ? 9.602 -0.403 -22.396 1.00 97.69 149 ASP A C 1
ATOM 1172 O O . ASP A 1 149 ? 9.748 0.376 -21.458 1.00 97.69 149 ASP A O 1
ATOM 1176 N N . SER A 1 150 ? 9.678 0.007 -23.665 1.00 97.62 150 SER A N 1
ATOM 1177 C CA . SER A 1 150 ? 10.017 1.383 -24.053 1.00 97.62 150 SER A CA 1
ATOM 1178 C C . SER A 1 150 ? 9.064 2.424 -23.461 1.00 97.62 150 SER A C 1
ATOM 1180 O O . SER A 1 150 ? 9.485 3.519 -23.093 1.00 97.62 150 SER A O 1
ATOM 1182 N N . THR A 1 151 ? 7.783 2.078 -23.323 1.00 97.56 151 THR A N 1
ATOM 1183 C CA . THR A 1 151 ? 6.775 2.980 -22.761 1.00 97.56 151 THR A CA 1
ATOM 1184 C C . THR A 1 151 ? 6.844 3.006 -21.240 1.00 97.56 151 THR A C 1
ATOM 1186 O O . THR A 1 151 ? 6.740 4.083 -20.662 1.00 97.56 151 THR A O 1
ATOM 1189 N N . ILE A 1 152 ? 7.077 1.864 -20.582 1.00 97.31 152 ILE A N 1
ATOM 1190 C CA . ILE A 1 152 ? 7.343 1.832 -19.136 1.00 97.31 152 ILE A CA 1
ATOM 1191 C C . ILE A 1 152 ? 8.582 2.674 -18.804 1.00 97.31 152 ILE A C 1
ATOM 1193 O O . ILE A 1 152 ? 8.543 3.486 -17.885 1.00 97.31 152 ILE A O 1
ATOM 1197 N N . GLN A 1 153 ? 9.664 2.558 -19.579 1.00 96.75 153 GLN A N 1
ATOM 1198 C CA . GLN A 1 153 ? 10.865 3.377 -19.382 1.00 96.75 153 GLN A CA 1
ATOM 1199 C C . GLN A 1 153 ? 10.565 4.875 -19.515 1.00 96.75 153 GLN A C 1
ATOM 1201 O O . GLN A 1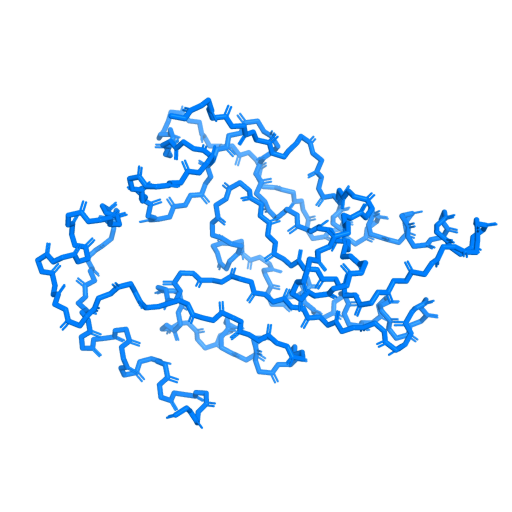 153 ? 10.979 5.666 -18.669 1.00 96.75 153 GLN A O 1
ATOM 1206 N N . LEU A 1 154 ? 9.791 5.259 -20.535 1.00 97.06 154 LEU A N 1
ATOM 1207 C CA . LEU A 1 154 ? 9.406 6.650 -20.772 1.00 97.06 154 LEU A CA 1
ATOM 1208 C C . LEU A 1 154 ? 8.491 7.213 -19.672 1.00 97.06 154 LEU A C 1
ATOM 1210 O O . LEU A 1 154 ? 8.710 8.327 -19.198 1.00 97.06 154 LEU A O 1
ATOM 1214 N N . LEU A 1 155 ? 7.447 6.469 -19.292 1.00 97.06 155 LEU A N 1
ATOM 1215 C CA . LEU A 1 155 ? 6.403 6.950 -18.387 1.00 97.06 155 LEU A CA 1
ATOM 1216 C C . LEU A 1 155 ? 6.773 6.792 -16.917 1.00 97.06 155 LEU A C 1
ATOM 1218 O O . LEU A 1 155 ? 6.478 7.685 -16.126 1.00 97.06 155 LEU A O 1
ATOM 1222 N N . ASN A 1 156 ? 7.354 5.654 -16.537 1.00 96.88 156 ASN A N 1
ATOM 1223 C CA . ASN A 1 156 ? 7.583 5.283 -15.144 1.00 96.88 156 ASN A CA 1
ATOM 1224 C C . ASN A 1 156 ? 8.981 5.605 -14.632 1.00 96.88 156 ASN A C 1
ATOM 1226 O O . ASN A 1 156 ? 9.129 5.638 -13.413 1.00 96.88 156 ASN A O 1
ATOM 1230 N N . GLN A 1 157 ? 9.961 5.779 -15.527 1.00 95.69 157 GLN A N 1
ATOM 1231 C CA . GLN A 1 157 ? 11.381 5.984 -15.213 1.00 95.69 157 GLN A CA 1
ATOM 1232 C C . GLN A 1 157 ? 11.849 5.083 -14.054 1.00 95.69 157 GLN A C 1
ATOM 1234 O O . GLN A 1 157 ? 12.117 5.555 -12.947 1.00 95.69 157 GLN A O 1
ATOM 1239 N N . PRO A 1 158 ? 11.843 3.753 -14.245 1.00 94.69 158 PRO A N 1
ATOM 1240 C CA . PRO A 1 158 ? 12.172 2.825 -13.178 1.00 94.69 158 PRO A CA 1
ATOM 1241 C C . PRO A 1 158 ? 13.647 2.940 -12.770 1.00 94.69 158 PRO A C 1
ATOM 1243 O O . PRO A 1 158 ? 14.546 2.928 -13.604 1.00 94.69 158 PRO A O 1
ATOM 1246 N N . HIS A 1 159 ? 13.910 2.967 -11.464 1.00 90.88 159 HIS A N 1
ATOM 1247 C CA . HIS A 1 159 ? 15.263 2.974 -10.887 1.00 90.88 159 HIS A CA 1
ATOM 1248 C C . HIS A 1 159 ? 15.865 1.567 -10.772 1.00 90.88 159 HIS A C 1
ATOM 1250 O O . HIS A 1 159 ? 16.984 1.384 -10.296 1.00 90.88 159 HIS A O 1
ATOM 1256 N N . THR A 1 160 ? 15.108 0.553 -11.180 1.00 86.38 160 THR A N 1
ATOM 1257 C CA . THR A 1 160 ? 15.498 -0.855 -11.168 1.00 86.38 160 THR A CA 1
ATOM 1258 C C . THR A 1 160 ? 15.247 -1.453 -12.540 1.00 86.38 160 THR A C 1
ATOM 1260 O O . THR A 1 160 ? 14.249 -1.121 -13.177 1.00 86.38 160 THR A O 1
ATOM 1263 N N . ALA A 1 161 ? 16.102 -2.379 -12.974 1.00 89.19 161 ALA A N 1
ATOM 1264 C CA . ALA A 1 161 ? 15.874 -3.106 -14.216 1.00 89.19 161 ALA A CA 1
ATOM 1265 C C . ALA A 1 161 ? 14.569 -3.913 -14.127 1.00 89.19 161 ALA A C 1
ATOM 1267 O O . ALA A 1 161 ? 14.446 -4.826 -13.308 1.00 89.19 161 ALA A O 1
ATOM 1268 N N . ILE A 1 162 ? 13.606 -3.562 -14.974 1.00 92.12 162 ILE A N 1
ATOM 1269 C CA . ILE A 1 162 ? 12.307 -4.222 -15.090 1.00 92.12 162 ILE A CA 1
ATOM 1270 C C . ILE A 1 162 ? 11.966 -4.419 -16.565 1.00 92.12 162 ILE A C 1
ATOM 1272 O O . ILE A 1 162 ? 12.366 -3.616 -17.407 1.00 92.12 162 ILE A O 1
ATOM 1276 N N . THR A 1 163 ? 11.217 -5.479 -16.846 1.00 95.81 163 THR A N 1
ATOM 1277 C CA . THR A 1 163 ? 10.593 -5.736 -18.146 1.00 95.81 163 THR A CA 1
ATOM 1278 C C . THR A 1 163 ? 9.103 -5.958 -17.927 1.00 95.81 163 THR A C 1
ATOM 1280 O O . THR A 1 163 ? 8.691 -6.406 -16.851 1.00 95.81 163 THR A O 1
ATOM 1283 N N . VAL A 1 164 ? 8.295 -5.642 -18.932 1.00 96.00 164 VAL A N 1
ATOM 1284 C CA . VAL A 1 164 ? 6.853 -5.886 -18.935 1.00 96.00 164 VAL A CA 1
ATOM 1285 C C . VAL A 1 164 ? 6.579 -7.366 -18.725 1.00 96.00 164 VAL A C 1
ATOM 1287 O O . VAL A 1 164 ? 5.800 -7.686 -17.834 1.00 96.00 164 VAL A O 1
ATOM 1290 N N . ASP A 1 165 ? 7.280 -8.252 -19.437 1.00 96.25 165 ASP A N 1
ATOM 1291 C CA . ASP A 1 165 ? 7.115 -9.705 -19.299 1.00 96.25 165 ASP A CA 1
ATOM 1292 C C . ASP A 1 165 ? 7.259 -10.155 -17.842 1.00 96.25 165 ASP A C 1
ATOM 1294 O O . ASP A 1 165 ? 6.385 -10.827 -17.306 1.00 96.25 165 ASP A O 1
ATOM 1298 N N . ARG A 1 166 ? 8.295 -9.678 -17.139 1.00 94.62 166 ARG A N 1
ATOM 1299 C CA . ARG A 1 166 ? 8.494 -10.000 -15.718 1.00 94.62 166 ARG A CA 1
ATOM 1300 C C . ARG A 1 166 ? 7.403 -9.429 -14.825 1.00 94.62 166 ARG A C 1
ATOM 1302 O O . ARG A 1 166 ? 7.072 -10.031 -13.808 1.00 94.62 166 ARG A O 1
ATOM 1309 N N . ILE A 1 167 ? 6.891 -8.237 -15.126 1.00 95.12 167 ILE A N 1
ATOM 1310 C CA . ILE A 1 167 ? 5.778 -7.670 -14.357 1.00 95.12 167 ILE A CA 1
ATOM 1311 C C . ILE A 1 167 ? 4.536 -8.541 -14.560 1.00 95.12 167 ILE A C 1
ATOM 1313 O O . ILE A 1 167 ? 3.913 -8.914 -13.572 1.00 95.12 167 ILE A O 1
ATOM 1317 N N . VAL A 1 168 ? 4.223 -8.911 -15.803 1.00 95.69 168 VAL A N 1
ATOM 1318 C CA . VAL A 1 168 ? 3.076 -9.758 -16.154 1.00 95.69 168 VAL A CA 1
ATOM 1319 C C . VAL A 1 168 ? 3.179 -11.134 -15.494 1.00 95.69 168 VAL A C 1
ATOM 1321 O O . VAL A 1 168 ? 2.256 -11.506 -14.777 1.00 95.69 168 VAL A O 1
ATOM 1324 N N . GLU A 1 169 ? 4.317 -11.825 -15.607 1.00 95.38 169 GLU A N 1
ATOM 1325 C CA . GLU A 1 169 ? 4.571 -13.106 -14.920 1.00 95.38 169 GLU A CA 1
ATOM 1326 C C . GLU A 1 169 ? 4.297 -13.011 -13.411 1.00 95.38 169 GLU A C 1
ATOM 1328 O O . GLU A 1 169 ? 3.707 -13.897 -12.795 1.00 95.38 169 GLU A O 1
ATOM 1333 N N . ASN A 1 170 ? 4.703 -11.904 -12.783 1.00 95.44 170 ASN A N 1
ATOM 1334 C CA . ASN A 1 170 ? 4.454 -11.711 -11.362 1.00 95.44 170 ASN A CA 1
ATOM 1335 C C . ASN A 1 170 ? 2.985 -11.386 -11.045 1.00 95.44 170 ASN A C 1
ATOM 1337 O O . ASN A 1 170 ? 2.534 -11.715 -9.946 1.00 95.44 170 ASN A O 1
ATOM 1341 N N . LEU A 1 171 ? 2.254 -10.738 -11.955 1.00 96.06 171 LEU A N 1
ATOM 1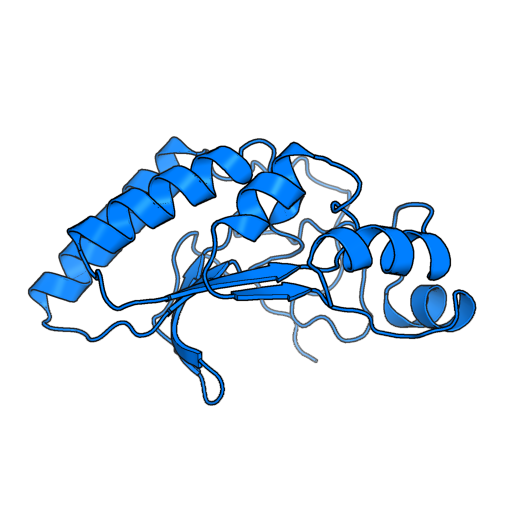342 C CA . LEU A 1 171 ? 0.827 -10.436 -11.803 1.00 96.06 171 LEU A CA 1
ATOM 1343 C C . LEU A 1 171 ? -0.038 -11.702 -11.884 1.00 96.06 171 LEU A C 1
ATOM 1345 O O . LEU A 1 171 ? -1.022 -11.802 -11.151 1.00 96.06 171 LEU A O 1
ATOM 1349 N N . GLU A 1 172 ? 0.359 -12.699 -12.680 1.00 94.81 172 GLU A N 1
ATOM 1350 C CA . GLU A 1 172 ? -0.346 -13.988 -12.801 1.00 94.81 172 GLU A CA 1
ATOM 1351 C C . GLU A 1 172 ? -0.489 -14.725 -11.453 1.00 94.81 172 GLU A C 1
ATOM 1353 O O . GLU A 1 172 ? -1.438 -15.486 -11.245 1.00 94.81 172 GLU A O 1
ATOM 1358 N N . GLN A 1 173 ? 0.380 -14.436 -10.474 1.00 95.00 173 GLN A N 1
ATOM 1359 C CA . GLN A 1 173 ? 0.283 -14.966 -9.104 1.00 95.00 173 GLN A CA 1
ATOM 1360 C C . GLN A 1 173 ? -1.047 -14.626 -8.405 1.00 95.00 173 GLN A C 1
ATOM 1362 O O . GLN A 1 173 ? -1.429 -15.2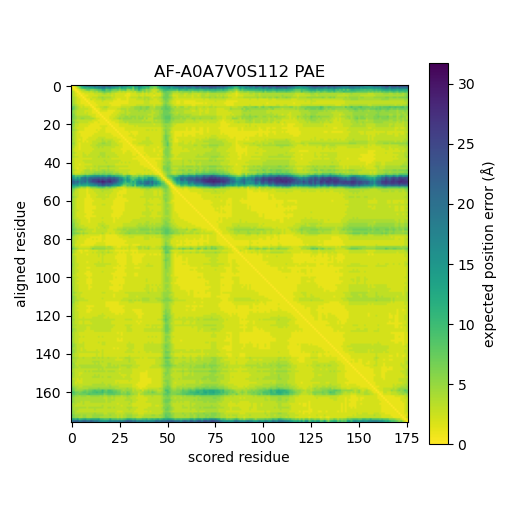97 -7.445 1.00 95.00 173 GLN A O 1
ATOM 1367 N N . PHE A 1 174 ? -1.760 -13.600 -8.875 1.00 94.56 174 PHE A N 1
ATOM 1368 C CA . PHE A 1 174 ? -3.028 -13.143 -8.310 1.00 94.56 174 PHE A CA 1
ATOM 1369 C C . PHE A 1 174 ? -4.261 -13.683 -9.046 1.00 94.56 174 PHE A C 1
ATOM 1371 O O . PHE A 1 174 ? -5.373 -13.272 -8.723 1.00 94.56 174 PHE A O 1
ATOM 1378 N N . LYS A 1 175 ? -4.084 -14.644 -9.972 1.00 82.69 175 LYS A N 1
ATOM 1379 C CA . LYS A 1 175 ? -5.167 -15.268 -10.760 1.00 82.69 175 LYS A CA 1
ATOM 1380 C C . LYS A 1 175 ? -6.002 -14.247 -11.551 1.00 82.69 175 LYS A C 1
ATOM 1382 O O . LYS A 1 175 ? -7.225 -14.380 -11.622 1.00 82.69 175 LYS A O 1
ATOM 1387 N N . GLY A 1 176 ? -5.328 -13.218 -12.068 1.00 62.12 176 GLY A N 1
ATOM 1388 C CA . GLY A 1 176 ? -5.888 -12.227 -12.990 1.00 62.12 176 GLY A CA 1
ATOM 1389 C C . GLY A 1 176 ? -5.909 -12.736 -14.419 1.00 62.12 176 GLY A C 1
ATOM 1390 O O . GLY A 1 176 ? -4.954 -13.454 -14.783 1.00 62.12 176 GLY A O 1
#

Nearest PDB structures (foldseek):
  6b6l-assembly2_B  TM=5.880E-01  e=1.000E+00  Bacteroides cellulosilyticus DSM 14838
  4h08-assembly1_A-2  TM=5.856E-01  e=8.231E-01  Bacteroides thetaiotaomicron VPI-5482
  7jjn-assembly1_A  TM=4.880E-01  e=8.784E-01  Agathobacter rectalis DSM 17629
  4kie-assembly1_A  TM=5.516E-01  e=3.435E+00  Escherichia coli K-12

pLDDT: mean 94.34, std 8.24, range [50.97, 98.88]

Mean predicted aligned error: 3.55 Å

Sequence (176 aa):
MATFLFNEIIFGPVKSRRLGVSLGVNLLPTKSKVCNFDCIYCECGWTNSAESAKLPSRYEVKQRMQERFEQMQANADNLDVITFAGNGEPTLHPSFAEIIGDTIELRNQYFPEARVAVLSNSTMLHKKKVVDALLKVDQNILKLDSGYDSTIQLLNQPHTAITVDRIVENLEQFKG

Solvent-accessible surface area (backbone atoms only — not comparable to full-atom values): 9842 Å² total; per-residue (Å²): 128,83,62,54,68,49,75,44,53,64,40,76,71,40,85,37,96,87,57,39,36,26,35,33,34,21,54,37,26,44,87,48,29,50,42,62,52,40,33,79,83,45,52,51,45,62,56,62,87,87,57,92,64,67,57,66,48,62,66,56,53,51,51,51,47,50,56,50,50,54,52,32,58,76,69,70,55,82,59,44,20,41,31,39,47,54,23,49,40,47,78,73,35,93,53,39,44,60,41,52,52,52,48,51,56,50,32,57,74,76,39,65,85,30,38,39,33,39,53,38,74,47,77,58,43,85,36,65,65,51,42,63,36,44,73,71,42,78,36,62,49,64,52,77,96,49,94,40,52,73,53,39,49,69,45,28,40,55,79,55,98,78,48,41,67,61,43,50,64,40,51,49,77,71,76,110

Radius of gyration: 16.08 Å; Cα contacts (8 Å, |Δi|>4): 305; chains: 1; bounding box: 39×37×43 Å

Secondary structure (DSSP, 8-state):
-------SSEEEEEEETTTEEEEEE--S-TTS-B-SB--TT-TT----TT--PPPPPHHHHHHHHHHHHHHHHHTT----EEEE-SSB-GGGSTTHHHHHHHHHHHHHHH-TT-EEEEEE-SGGGGSHHHHHHHTTSSEEEE----SSHHHHHHHH-BSS---HHHHHHHHGGG--

Foldseek 3Di:
DAADFQQDQWDDQDQDPVQGREIEGEQAARPFADAQWQFPPHSNHGHDPPDPRDGQDLVNSLVVVLVVLVVCVVVVHDAAEYEHDGRYANLVRPCSLVSLVSVCVSCCVRPVNHFYEYEHQQPNLVDPSSLVSLLPGPYDRHDDPDCAPVVCCVGTVGNDDDGSVVSVVSVVSNVD